Protein AF-A0AAV3RCX7-F1 (afdb_monomer)

Foldseek 3Di:
DWDKDFAWDPDPPTRPDGLAMDTHDAFDDWDWDADDPRFKIKIWTWHDDPPPPDDPDIDIWIWIATRNRPDIDTDDPPPPD

Mean predicted aligned error: 7.43 Å

Sequence (81 aa):
MPASVQIFASGKDLQSQPIARRSFFRCSIVQMSWNNGSTELLIVVQADVDKTNQSYYGESKLNYLTRDGSHDGLVPLHWFN

pLDDT: mean 82.86, std 15.4, range [38.97, 97.0]

Nearest PDB structures (foldseek):
  6zu9-assembly1_p  TM=7.511E-01  e=2.783E-01  Saccharomyces cerevisiae S288C
  6fyx-assembly1_p  TM=7.203E-01  e=3.101E-01  Saccharomyces cerevisiae S288C
  5ta7-assembly2_B  TM=6.165E-01  e=7.595E+00  Bacteroides uniformis

Radius of gyration: 14.8 Å; Cα contacts (8 Å, |Δi|>4): 147; chains: 1; bounding box: 32×20×47 Å

Organism: Lithospermum erythrorhizon (NCBI:txid34254)

Secondary structure (DSSP, 8-state):
--EEEEE---STT-TTS-SEEEEESS-SEEEEEEPTTSSEEEEEEEEPPPTT---SS-EEEEEEEETTSS-EEEE-TT---

Structure (mmCIF, N/CA/C/O backbone):
data_AF-A0AAV3RCX7-F1
#
_entry.id   AF-A0AAV3RCX7-F1
#
loop_
_atom_site.group_PDB
_atom_site.id
_atom_site.type_symbol
_atom_site.label_atom_id
_atom_site.label_alt_id
_atom_site.label_comp_id
_atom_site.label_asym_id
_atom_site.label_entity_id
_atom_site.label_seq_id
_atom_site.pdbx_PDB_ins_code
_atom_site.Cartn_x
_atom_site.Cartn_y
_atom_site.Cartn_z
_atom_site.occupancy
_atom_site.B_iso_or_equiv
_atom_site.auth_seq_id
_atom_site.auth_comp_id
_atom_site.auth_asym_id
_atom_site.auth_atom_id
_atom_site.pdbx_PDB_model_num
ATOM 1 N N . MET A 1 1 ? 16.350 4.956 -1.826 1.00 58.12 1 MET A N 1
ATOM 2 C CA . MET A 1 1 ? 15.391 4.626 -0.747 1.00 58.12 1 MET A CA 1
ATOM 3 C C . MET A 1 1 ? 14.082 4.214 -1.414 1.00 58.1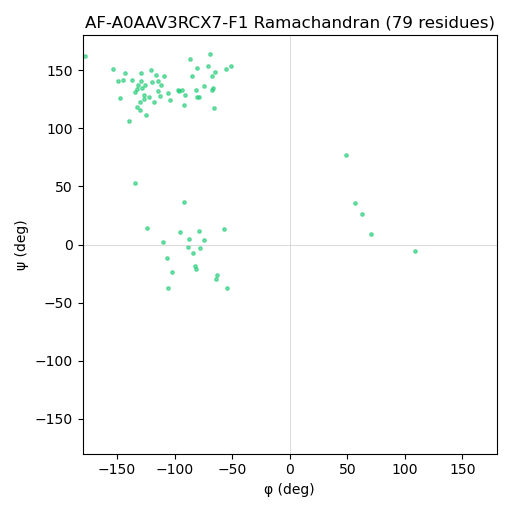2 1 MET A C 1
ATOM 5 O O . MET A 1 1 ? 13.713 4.912 -2.352 1.00 58.12 1 MET A O 1
ATOM 9 N N . PRO A 1 2 ? 13.443 3.082 -1.061 1.00 81.31 2 PRO A N 1
ATOM 10 C CA . PRO A 1 2 ? 12.137 2.732 -1.624 1.00 81.31 2 PRO A CA 1
ATOM 11 C C . PRO A 1 2 ? 11.088 3.754 -1.177 1.00 81.31 2 PRO A C 1
ATOM 13 O O . PRO A 1 2 ? 11.196 4.304 -0.079 1.00 81.31 2 PRO A O 1
ATOM 16 N N . ALA A 1 3 ? 10.084 4.006 -2.011 1.00 88.00 3 ALA A N 1
ATOM 17 C CA . ALA A 1 3 ? 8.942 4.805 -1.588 1.00 88.00 3 ALA A CA 1
ATOM 18 C C . ALA A 1 3 ? 8.102 4.004 -0.588 1.00 88.00 3 ALA A C 1
ATOM 20 O O . ALA A 1 3 ? 8.095 2.771 -0.618 1.00 88.00 3 ALA A O 1
ATOM 21 N N . SER A 1 4 ? 7.373 4.682 0.294 1.00 92.81 4 SER A N 1
ATOM 22 C CA . SER A 1 4 ? 6.433 4.008 1.185 1.00 92.81 4 SER A CA 1
ATOM 23 C C . SER A 1 4 ? 5.196 4.840 1.454 1.00 92.81 4 SER A C 1
ATOM 25 O O . SER A 1 4 ? 5.294 6.044 1.670 1.00 92.81 4 SER A O 1
ATOM 27 N N . VAL A 1 5 ? 4.056 4.159 1.512 1.00 94.62 5 VAL A N 1
ATOM 28 C CA . VAL A 1 5 ? 2.808 4.679 2.069 1.00 94.62 5 VAL A CA 1
ATOM 29 C C . VAL A 1 5 ? 2.711 4.204 3.513 1.00 94.62 5 VAL A C 1
ATOM 31 O O . VAL A 1 5 ? 2.954 3.031 3.808 1.00 94.62 5 VAL A O 1
ATOM 34 N N . GLN A 1 6 ? 2.393 5.125 4.415 1.00 94.81 6 GLN A N 1
ATOM 35 C CA . GLN A 1 6 ? 2.272 4.882 5.848 1.00 94.81 6 GLN A CA 1
ATOM 36 C C . GLN A 1 6 ? 0.965 5.486 6.349 1.00 94.81 6 GLN A C 1
ATOM 38 O O . GLN A 1 6 ? 0.614 6.604 5.977 1.00 94.81 6 GLN A O 1
ATOM 43 N N . ILE A 1 7 ? 0.263 4.746 7.199 1.00 93.69 7 ILE A N 1
ATOM 44 C CA . ILE A 1 7 ? -0.962 5.196 7.855 1.00 93.69 7 ILE A CA 1
ATOM 45 C C . ILE A 1 7 ? -0.615 5.485 9.311 1.00 93.69 7 ILE A C 1
ATOM 47 O O . ILE A 1 7 ? -0.006 4.652 9.978 1.00 93.69 7 ILE A O 1
ATOM 51 N N . PHE A 1 8 ? -1.012 6.653 9.806 1.00 91.81 8 PHE A N 1
ATOM 52 C CA . PHE A 1 8 ? -0.841 7.061 11.200 1.00 91.81 8 PHE A CA 1
ATOM 53 C C . PHE A 1 8 ? -2.211 7.253 11.850 1.00 91.81 8 PHE A C 1
ATOM 55 O O . PHE A 1 8 ? -3.171 7.670 11.200 1.00 91.81 8 PHE A O 1
ATOM 62 N N . ALA A 1 9 ? -2.321 6.943 13.141 1.00 87.88 9 ALA A N 1
ATOM 63 C CA . ALA A 1 9 ? -3.549 7.188 13.886 1.00 87.88 9 ALA A CA 1
ATOM 64 C C . ALA A 1 9 ? -3.710 8.689 14.186 1.00 87.88 9 ALA A C 1
ATOM 66 O O . ALA A 1 9 ? -2.777 9.337 14.645 1.00 87.88 9 ALA A O 1
ATOM 67 N N . SER A 1 10 ? -4.920 9.230 14.015 1.00 80.50 10 SER A N 1
ATOM 68 C CA . SER A 1 10 ? -5.217 10.654 14.269 1.00 80.50 10 SER A CA 1
ATOM 69 C C . SER A 1 10 ? -5.400 11.016 15.762 1.00 80.50 10 SER A C 1
ATOM 71 O O . SER A 1 10 ? -5.874 12.106 16.078 1.00 80.50 10 SER A O 1
ATOM 73 N N . GLY A 1 11 ? -5.061 10.121 16.697 1.00 78.31 11 GLY A N 1
ATOM 74 C CA . GLY A 1 11 ? -5.176 10.354 18.146 1.00 78.31 11 GLY A CA 1
ATOM 75 C C . GLY A 1 11 ? -3.940 11.039 18.738 1.00 78.31 11 GLY A C 1
ATOM 76 O O . GLY A 1 11 ? -2.867 10.978 18.145 1.00 78.31 11 GLY A O 1
ATOM 77 N N . LYS A 1 12 ? -4.069 11.679 19.909 1.00 65.88 12 LYS A N 1
ATOM 78 C CA . LYS A 1 12 ? -2.971 12.428 20.558 1.00 65.88 12 LYS A CA 1
ATOM 79 C C . LYS A 1 12 ? -1.765 11.564 20.965 1.00 65.88 12 LYS A C 1
ATOM 81 O O . LYS A 1 12 ? -0.655 12.080 20.960 1.00 65.88 12 LYS A O 1
ATOM 86 N N . ASP A 1 13 ? -1.959 10.269 21.219 1.00 62.12 13 ASP A N 1
ATOM 87 C CA . ASP A 1 13 ? -0.932 9.419 21.848 1.00 62.12 13 ASP A CA 1
ATOM 88 C C . ASP A 1 13 ? -0.306 8.358 20.918 1.00 62.12 13 ASP A C 1
ATOM 90 O O . ASP A 1 13 ? 0.532 7.572 21.349 1.00 62.12 13 ASP A O 1
ATOM 94 N N . LEU A 1 14 ? -0.686 8.318 19.633 1.00 62.34 14 LEU A N 1
ATOM 95 C CA . LEU A 1 14 ? -0.314 7.233 18.703 1.00 62.34 14 LEU A CA 1
ATOM 96 C C . LEU A 1 14 ? 0.401 7.709 17.423 1.00 62.34 14 LEU A C 1
ATOM 98 O O . LEU A 1 14 ? 0.528 6.948 16.468 1.00 62.34 14 LEU A O 1
ATOM 102 N N . GLN A 1 15 ? 0.875 8.959 17.371 1.00 66.69 15 GLN A N 1
ATOM 103 C CA . GLN A 1 15 ? 1.414 9.544 16.129 1.00 66.69 15 GLN A CA 1
ATOM 104 C C . GLN A 1 15 ? 2.884 9.206 15.842 1.00 66.69 15 GLN A C 1
ATOM 106 O O . GLN A 1 15 ? 3.378 9.550 14.772 1.00 66.69 15 GLN A O 1
ATOM 111 N N . SER A 1 16 ? 3.606 8.553 16.760 1.00 79.00 16 SER A N 1
ATOM 112 C CA . SER A 1 16 ? 5.048 8.320 16.572 1.00 79.00 16 SER A CA 1
ATOM 113 C C . SER A 1 16 ? 5.373 7.119 15.683 1.00 79.00 16 SER A C 1
ATOM 115 O O . SER A 1 16 ? 6.472 7.059 15.134 1.00 79.00 16 SER A O 1
ATOM 117 N N . GLN A 1 17 ? 4.440 6.174 15.523 1.00 88.44 17 GLN A N 1
ATOM 118 C CA . GLN A 1 17 ? 4.642 4.963 14.730 1.00 88.44 17 GLN A CA 1
ATOM 119 C C . GLN A 1 17 ? 3.495 4.757 13.736 1.00 88.44 17 GLN A C 1
ATOM 121 O O . GLN A 1 17 ? 2.333 4.993 14.077 1.00 88.44 17 GLN A O 1
ATOM 126 N N . PRO A 1 18 ? 3.795 4.310 12.505 1.00 91.94 18 PRO A N 1
ATOM 127 C CA . PRO A 1 18 ? 2.759 3.967 11.547 1.00 91.94 18 PRO A CA 1
ATOM 128 C C . PRO A 1 18 ? 1.983 2.739 12.036 1.00 91.94 18 PRO A C 1
ATOM 130 O O . PRO A 1 18 ? 2.578 1.746 12.450 1.00 91.94 18 PRO A O 1
ATOM 133 N N . ILE A 1 19 ? 0.657 2.794 11.942 1.00 92.38 19 ILE A N 1
ATOM 134 C CA . ILE A 1 19 ? -0.240 1.671 12.254 1.00 92.38 19 ILE A CA 1
ATOM 135 C C . ILE A 1 19 ? -0.370 0.688 11.084 1.00 92.38 19 ILE A C 1
ATOM 137 O O . ILE A 1 19 ? -0.744 -0.459 11.285 1.00 92.38 19 ILE A O 1
ATOM 141 N N . ALA A 1 20 ? -0.007 1.119 9.873 1.00 94.31 20 ALA A N 1
ATOM 142 C CA . ALA A 1 20 ? 0.130 0.265 8.701 1.00 94.31 20 ALA A CA 1
ATOM 143 C C . ALA A 1 20 ? 1.141 0.873 7.720 1.00 94.31 20 ALA A C 1
ATOM 145 O O . ALA A 1 20 ? 1.322 2.096 7.666 1.00 94.31 20 ALA A O 1
ATOM 146 N N . ARG A 1 21 ? 1.819 0.031 6.933 1.00 94.31 21 ARG A N 1
ATOM 147 C CA . ARG A 1 21 ? 2.838 0.470 5.972 1.00 94.31 21 ARG A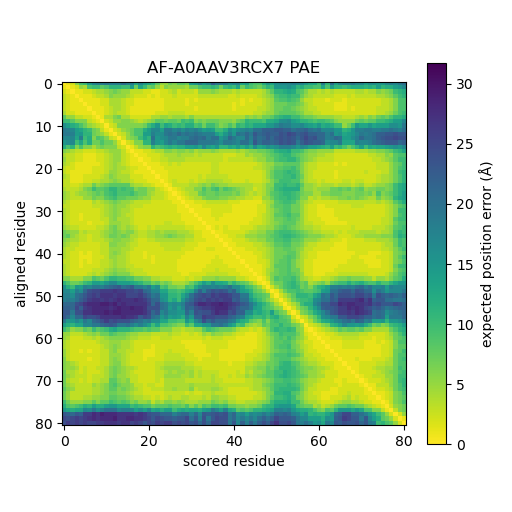 CA 1
ATOM 148 C C . ARG A 1 21 ? 2.899 -0.452 4.762 1.00 94.31 21 ARG A C 1
ATOM 150 O O . ARG A 1 21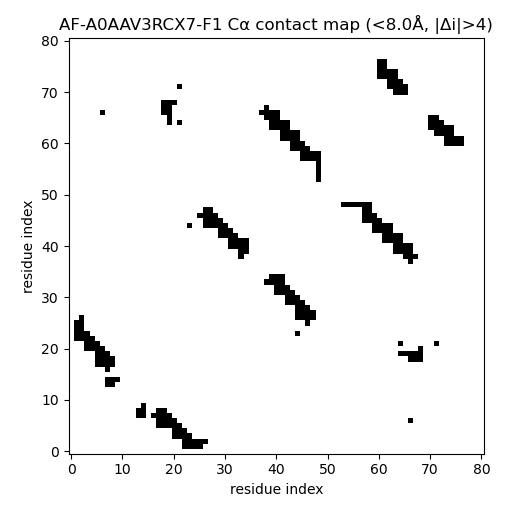 ? 2.909 -1.666 4.910 1.00 94.31 21 ARG A O 1
ATOM 157 N N . ARG A 1 22 ? 3.091 0.138 3.582 1.00 94.06 22 ARG A N 1
ATOM 158 C CA . ARG A 1 22 ? 3.424 -0.571 2.341 1.00 94.06 22 ARG A CA 1
ATOM 159 C C . ARG A 1 22 ? 4.594 0.125 1.646 1.00 94.06 22 ARG A C 1
ATOM 161 O O . ARG A 1 22 ? 4.612 1.351 1.547 1.00 94.06 22 ARG A O 1
ATOM 168 N N . SER A 1 23 ? 5.578 -0.648 1.190 1.00 93.19 23 SER A N 1
ATOM 169 C CA . SER A 1 23 ? 6.769 -0.133 0.498 1.00 93.19 23 SER A CA 1
ATOM 170 C C . SER A 1 23 ? 6.737 -0.497 -0.984 1.00 93.19 23 SER A C 1
ATOM 172 O O . SER A 1 23 ? 6.300 -1.587 -1.346 1.00 93.19 23 SER A O 1
ATOM 174 N N . PHE A 1 24 ? 7.240 0.400 -1.829 1.00 89.19 24 PHE A N 1
ATOM 175 C CA . PHE A 1 24 ? 7.243 0.266 -3.281 1.00 89.19 24 PHE A CA 1
ATOM 176 C C . PHE A 1 24 ? 8.646 0.487 -3.839 1.00 89.19 24 PHE A C 1
ATOM 178 O O . PHE A 1 24 ? 9.363 1.419 -3.458 1.00 89.19 24 PHE A O 1
ATOM 185 N N . PHE A 1 25 ? 9.040 -0.391 -4.755 1.00 83.88 25 PHE A N 1
ATOM 186 C CA . PHE A 1 25 ? 10.292 -0.275 -5.485 1.00 83.88 25 PHE A CA 1
ATOM 187 C C . PHE A 1 25 ? 10.019 0.378 -6.837 1.00 83.88 25 PHE A C 1
ATOM 189 O O . PHE A 1 25 ? 9.088 -0.041 -7.516 1.00 83.88 25 PHE A O 1
ATOM 196 N N . ARG A 1 26 ? 10.835 1.376 -7.209 1.00 77.81 26 ARG A N 1
ATOM 197 C CA . ARG A 1 26 ? 10.744 2.116 -8.483 1.00 77.81 26 ARG A CA 1
ATOM 198 C C . ARG A 1 26 ? 9.323 2.605 -8.785 1.00 77.81 26 ARG A C 1
ATOM 200 O O . ARG A 1 26 ? 8.635 2.031 -9.612 1.00 77.81 26 ARG A O 1
ATOM 207 N N . CYS A 1 27 ? 8.890 3.674 -8.127 1.00 83.31 27 CYS A N 1
ATOM 208 C CA . CYS A 1 27 ? 7.643 4.353 -8.473 1.00 83.31 27 CYS A CA 1
ATOM 209 C C . CYS A 1 27 ? 7.873 5.854 -8.634 1.00 83.31 27 CYS A C 1
ATOM 211 O O . CYS A 1 27 ? 8.696 6.431 -7.919 1.00 83.31 27 CYS A O 1
ATOM 213 N N . SER A 1 28 ? 7.119 6.474 -9.537 1.00 86.06 28 SER A N 1
ATOM 214 C CA . SER A 1 28 ? 7.101 7.922 -9.749 1.00 86.06 28 SER A CA 1
ATOM 215 C C . SER A 1 28 ? 5.826 8.556 -9.197 1.00 86.06 28 SER A C 1
ATOM 217 O O . SER A 1 28 ? 5.889 9.628 -8.600 1.00 86.06 28 SER A O 1
ATOM 219 N N . ILE A 1 29 ? 4.683 7.875 -9.331 1.00 88.81 29 ILE A N 1
ATOM 220 C CA . ILE A 1 29 ? 3.371 8.395 -8.936 1.00 88.81 29 ILE A CA 1
ATOM 221 C C . ILE A 1 29 ? 2.687 7.417 -7.981 1.00 88.81 29 ILE A C 1
ATOM 223 O O . ILE A 1 29 ? 2.700 6.201 -8.182 1.00 88.81 29 ILE A O 1
ATOM 227 N N . VAL A 1 30 ? 2.070 7.971 -6.936 1.00 92.75 30 VAL A N 1
ATOM 228 C CA . VAL A 1 30 ? 1.224 7.242 -5.989 1.00 92.75 30 VAL A CA 1
ATOM 229 C C . VAL A 1 30 ? -0.090 7.997 -5.832 1.00 92.75 30 VAL A C 1
ATOM 231 O O . VAL A 1 30 ? -0.093 9.164 -5.445 1.00 92.75 30 VAL A O 1
ATOM 234 N N . GLN A 1 31 ? -1.207 7.327 -6.105 1.00 94.44 31 GLN A N 1
ATOM 235 C CA . GLN A 1 31 ? -2.551 7.835 -5.841 1.00 94.44 31 GLN A CA 1
ATOM 236 C C . GLN A 1 31 ? -3.191 7.012 -4.727 1.00 94.44 31 GLN A C 1
ATOM 238 O O . GLN A 1 31 ? -3.072 5.788 -4.696 1.00 94.44 31 GLN A O 1
ATOM 243 N N . MET A 1 32 ? -3.862 7.697 -3.807 1.00 96.06 32 MET A N 1
ATOM 244 C CA . MET A 1 32 ? -4.442 7.117 -2.599 1.00 96.06 32 MET A CA 1
ATOM 245 C C . MET A 1 32 ? -5.942 7.402 -2.569 1.00 96.06 32 MET A C 1
ATOM 247 O O . MET A 1 32 ? -6.350 8.556 -2.690 1.00 96.06 32 MET A O 1
ATOM 251 N N . SER A 1 33 ? -6.752 6.360 -2.397 1.00 96.69 33 SER A N 1
ATOM 252 C CA . SER A 1 33 ? -8.209 6.458 -2.305 1.00 96.69 33 SER A CA 1
ATOM 253 C C . SER A 1 33 ? -8.706 5.690 -1.086 1.00 96.69 33 SER A C 1
ATOM 255 O O . SER A 1 33 ? -8.543 4.475 -0.994 1.00 96.69 33 SER A O 1
ATOM 257 N N . TRP A 1 34 ? -9.280 6.417 -0.133 1.00 96.00 34 TRP A N 1
ATOM 258 C CA . TRP A 1 34 ? -9.879 5.838 1.064 1.00 96.00 34 TRP A CA 1
ATOM 259 C C . TRP A 1 34 ? -11.316 5.410 0.799 1.00 96.00 34 TRP A C 1
ATOM 261 O O . TRP A 1 34 ? -12.053 6.090 0.082 1.00 96.00 34 TRP A O 1
ATOM 271 N N . ASN A 1 35 ? -11.730 4.319 1.436 1.00 95.19 35 ASN A N 1
ATOM 272 C CA . ASN A 1 35 ? -13.136 3.959 1.494 1.00 95.19 35 ASN A CA 1
ATOM 273 C C . ASN A 1 35 ? -13.937 4.937 2.377 1.00 95.19 35 ASN A C 1
ATOM 275 O O . ASN A 1 35 ? -13.395 5.691 3.195 1.00 95.19 35 ASN A O 1
ATOM 279 N N . ASN A 1 36 ? -15.263 4.895 2.237 1.00 92.69 36 ASN A N 1
ATOM 280 C CA . ASN A 1 36 ? -16.150 5.609 3.147 1.00 92.69 36 ASN A CA 1
ATOM 281 C C . ASN A 1 36 ? -16.039 4.987 4.551 1.00 92.69 36 ASN A C 1
ATOM 283 O O . ASN A 1 36 ? -16.348 3.812 4.728 1.00 92.69 36 ASN A O 1
ATOM 287 N N . GLY A 1 37 ? -15.589 5.766 5.537 1.00 93.38 37 GLY A N 1
ATOM 288 C CA . GLY A 1 37 ? -15.310 5.288 6.898 1.00 93.38 37 GLY A CA 1
ATOM 289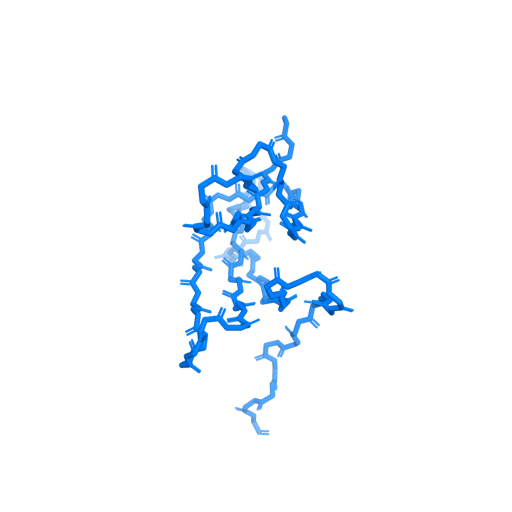 C C . GLY A 1 37 ? -13.823 5.214 7.262 1.00 93.38 37 GLY A C 1
ATOM 290 O O . GLY A 1 37 ? -13.506 4.988 8.430 1.00 93.38 37 GLY A O 1
ATOM 291 N N . SER A 1 38 ? -12.913 5.466 6.312 1.00 92.75 38 SER A N 1
ATOM 292 C CA . SER A 1 38 ? -11.463 5.562 6.553 1.00 92.75 38 SER A CA 1
ATOM 293 C C . SER A 1 38 ? -10.860 4.309 7.203 1.00 92.75 38 SER A C 1
ATOM 295 O O . SER A 1 38 ? -9.971 4.399 8.055 1.00 92.75 38 SER A O 1
ATOM 297 N N . THR A 1 39 ? -11.364 3.131 6.838 1.00 94.50 39 THR A N 1
ATOM 298 C CA . THR A 1 39 ? -10.875 1.835 7.330 1.00 94.50 39 THR A CA 1
ATOM 299 C C . THR A 1 39 ? -9.987 1.125 6.316 1.00 94.50 39 THR A C 1
ATOM 301 O O . THR A 1 39 ? -9.149 0.317 6.710 1.00 94.50 39 THR A O 1
ATOM 304 N N . GLU A 1 40 ? -10.123 1.443 5.031 1.00 95.81 40 GLU A N 1
ATOM 305 C CA . GLU A 1 40 ? -9.466 0.742 3.930 1.00 95.81 40 GLU A CA 1
ATOM 306 C C . GLU A 1 40 ? -8.911 1.745 2.915 1.00 95.81 40 GLU A C 1
ATOM 308 O O . GLU A 1 40 ? -9.538 2.765 2.619 1.00 95.81 40 GLU A O 1
ATOM 313 N N . LEU A 1 41 ? -7.732 1.443 2.375 1.00 96.75 41 LEU A N 1
ATOM 314 C CA . LEU A 1 41 ? -7.000 2.287 1.443 1.00 96.75 41 LEU A CA 1
ATOM 315 C C . LEU A 1 41 ? -6.653 1.501 0.175 1.00 96.75 41 LEU A C 1
ATOM 317 O O . LEU A 1 41 ? -5.974 0.473 0.221 1.00 96.75 41 LEU A O 1
ATOM 321 N N . LEU A 1 42 ? -7.060 2.040 -0.970 1.00 96.75 42 LEU A N 1
ATOM 322 C CA . LEU A 1 42 ? -6.560 1.644 -2.280 1.00 96.75 42 LEU A CA 1
ATOM 323 C C . LEU A 1 42 ? -5.397 2.549 -2.688 1.00 96.75 42 LEU A C 1
ATOM 325 O O . LEU A 1 42 ? -5.468 3.775 -2.581 1.00 96.75 42 LEU A O 1
ATOM 329 N N . ILE A 1 43 ? -4.321 1.930 -3.168 1.00 95.94 43 ILE A N 1
ATOM 330 C CA . ILE A 1 43 ? -3.081 2.596 -3.562 1.00 95.94 43 ILE A CA 1
ATOM 331 C C . ILE A 1 43 ? -2.765 2.213 -5.006 1.00 95.94 43 ILE A C 1
ATOM 333 O O . ILE A 1 43 ? -2.398 1.070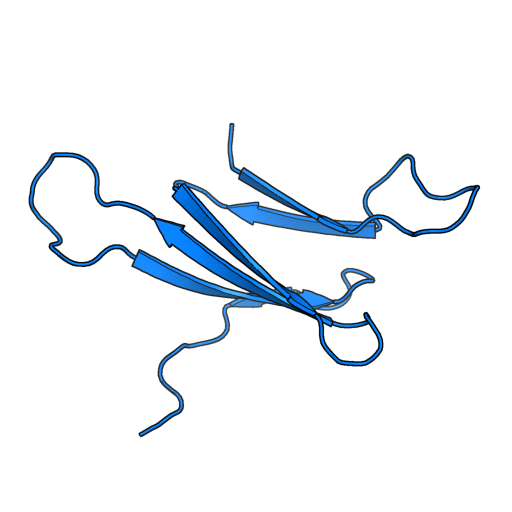 -5.283 1.00 95.94 43 ILE A O 1
ATOM 337 N N . VAL A 1 44 ? -2.869 3.171 -5.924 1.00 94.00 44 VAL A N 1
ATOM 338 C CA . VAL A 1 44 ? -2.384 3.008 -7.299 1.00 94.00 44 VAL A CA 1
ATOM 339 C C . VAL A 1 44 ? -0.953 3.510 -7.351 1.00 94.00 44 VAL A C 1
ATOM 341 O O . VAL A 1 44 ? -0.685 4.673 -7.057 1.00 94.00 44 VAL A O 1
ATOM 344 N N . VAL A 1 45 ? -0.033 2.626 -7.713 1.00 92.25 45 VAL A N 1
ATOM 345 C CA . VAL A 1 45 ? 1.387 2.942 -7.865 1.00 92.25 45 VAL A CA 1
ATOM 346 C C . VAL A 1 45 ? 1.752 2.836 -9.327 1.00 92.25 45 VAL A C 1
ATOM 348 O O . VAL A 1 45 ? 1.481 1.809 -9.948 1.00 92.25 45 VAL A O 1
ATOM 351 N N . GLN A 1 46 ? 2.375 3.883 -9.854 1.00 89.56 46 GLN A N 1
ATOM 352 C CA . GLN A 1 46 ? 2.835 3.931 -11.232 1.00 89.56 46 GLN A CA 1
ATOM 353 C C . GLN A 1 46 ? 4.348 4.118 -11.265 1.00 89.56 46 GLN A C 1
ATOM 355 O O . GLN A 1 46 ? 4.922 4.865 -10.464 1.00 89.56 46 GLN A O 1
ATOM 360 N N . ALA A 1 47 ? 4.987 3.408 -12.183 1.00 86.00 47 ALA A N 1
ATOM 361 C CA . ALA A 1 47 ? 6.408 3.497 -12.446 1.00 86.00 47 ALA A CA 1
ATOM 362 C C . ALA A 1 47 ? 6.622 3.970 -13.881 1.00 86.00 47 ALA A C 1
ATOM 364 O O . ALA A 1 47 ? 6.162 3.321 -14.826 1.00 86.00 47 ALA A O 1
ATOM 365 N N . ASP A 1 48 ? 7.340 5.081 -14.036 1.00 73.06 48 ASP A N 1
ATOM 366 C CA . ASP A 1 48 ? 7.853 5.478 -15.341 1.00 73.06 48 ASP A CA 1
ATOM 367 C C . ASP A 1 48 ? 8.915 4.483 -15.801 1.00 73.06 48 ASP A C 1
ATOM 369 O O . ASP A 1 48 ? 9.681 3.932 -15.005 1.00 73.06 48 ASP A O 1
ATOM 373 N N . VAL A 1 49 ? 8.948 4.242 -17.105 1.00 63.97 49 VAL A N 1
ATOM 374 C CA . VAL A 1 49 ? 9.910 3.324 -17.704 1.00 63.97 49 VAL A CA 1
ATOM 375 C C . VAL A 1 49 ? 11.231 4.066 -17.861 1.00 63.97 49 VAL A C 1
ATOM 377 O O . VAL A 1 49 ? 11.281 5.158 -18.430 1.00 63.97 49 VAL A O 1
ATOM 380 N N . ASP A 1 50 ? 12.304 3.476 -17.336 1.00 61.69 50 ASP A N 1
ATOM 381 C CA . ASP A 1 50 ? 13.665 3.988 -17.485 1.00 61.69 50 ASP A CA 1
ATOM 382 C C . ASP A 1 50 ? 13.972 4.276 -18.976 1.00 61.69 50 ASP A C 1
ATOM 384 O O . ASP A 1 50 ? 13.405 3.654 -19.876 1.00 61.69 50 ASP A O 1
ATOM 388 N N . LYS A 1 51 ? 14.895 5.214 -19.247 1.00 53.03 51 LYS A N 1
ATOM 389 C CA . LYS A 1 51 ? 15.247 5.779 -20.578 1.00 53.03 51 LYS A CA 1
ATOM 390 C C . LYS A 1 51 ? 15.707 4.773 -21.665 1.00 53.03 51 LYS A C 1
ATOM 392 O O . LYS A 1 51 ? 16.250 5.185 -22.685 1.00 53.03 51 LYS A O 1
ATOM 397 N N . THR A 1 52 ? 15.524 3.470 -21.480 1.00 57.00 52 THR A N 1
ATOM 398 C CA . THR A 1 52 ? 15.908 2.388 -22.399 1.00 57.00 52 THR A CA 1
ATOM 399 C C . THR A 1 52 ? 14.860 2.052 -23.463 1.00 57.00 52 THR A C 1
ATOM 401 O O . THR A 1 52 ? 15.095 1.155 -24.267 1.00 57.00 52 THR A O 1
ATOM 404 N N . ASN A 1 53 ? 13.757 2.804 -23.547 1.00 50.56 53 ASN A N 1
ATOM 405 C CA . ASN A 1 53 ? 12.879 2.822 -24.726 1.00 50.56 53 ASN A CA 1
ATOM 406 C C . ASN A 1 53 ? 12.197 1.469 -25.058 1.00 50.56 53 ASN A C 1
ATOM 408 O O . ASN A 1 53 ? 11.879 1.218 -26.217 1.00 50.56 53 ASN A O 1
ATOM 412 N N . GLN A 1 54 ? 11.983 0.586 -24.069 1.00 54.50 54 GLN A N 1
ATOM 413 C CA . GLN A 1 54 ? 11.422 -0.762 -24.301 1.00 54.50 54 GLN A CA 1
ATOM 414 C C . GLN A 1 54 ? 9.967 -0.970 -23.865 1.00 54.50 54 GLN A C 1
ATOM 416 O O . GLN A 1 54 ? 9.360 -1.949 -24.289 1.00 54.50 54 GLN A O 1
ATOM 421 N N . SER A 1 55 ? 9.360 -0.049 -23.115 1.00 49.16 55 SER A N 1
ATOM 422 C CA . SER A 1 55 ? 7.948 -0.175 -22.735 1.00 49.16 55 SER A CA 1
ATOM 423 C C . SER A 1 55 ? 7.277 1.190 -22.814 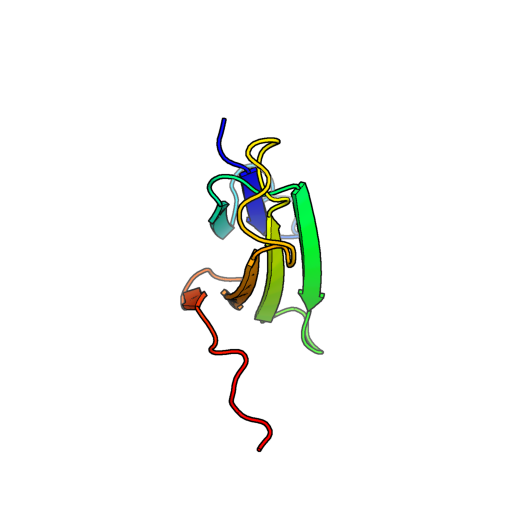1.00 49.16 55 SER A C 1
ATOM 425 O O . SER A 1 55 ? 7.513 2.061 -21.988 1.00 49.16 55 SER A O 1
ATOM 427 N N . TYR A 1 56 ? 6.455 1.396 -23.841 1.00 51.81 56 TYR A N 1
ATOM 428 C CA . TYR A 1 56 ? 5.761 2.663 -24.116 1.00 51.81 56 TYR A CA 1
ATOM 429 C C . TYR A 1 56 ? 4.579 2.945 -23.164 1.00 51.81 56 TYR A C 1
ATOM 431 O O . TYR A 1 56 ? 3.873 3.937 -23.316 1.00 51.81 56 TYR A O 1
ATOM 439 N N . TYR A 1 57 ? 4.368 2.079 -22.172 1.00 56.38 57 TYR A N 1
ATOM 440 C CA . TYR A 1 57 ? 3.320 2.187 -21.167 1.00 56.38 57 TYR A CA 1
ATOM 441 C C . TYR A 1 57 ? 3.960 1.943 -19.799 1.00 56.38 57 TYR A C 1
ATOM 443 O O . TYR A 1 57 ? 4.542 0.881 -19.573 1.00 56.38 57 TYR A O 1
ATOM 451 N N . GLY A 1 58 ? 3.901 2.936 -18.911 1.00 68.75 58 GLY A N 1
ATOM 452 C CA . GLY A 1 58 ? 4.340 2.782 -17.523 1.00 68.75 58 GLY A CA 1
ATOM 453 C C . GLY A 1 58 ? 3.625 1.619 -16.832 1.00 68.75 58 GLY A C 1
ATOM 454 O O . GLY A 1 58 ? 2.488 1.279 -17.165 1.00 68.75 58 GLY A O 1
ATOM 455 N N . GLU A 1 59 ? 4.286 0.990 -15.863 1.00 82.12 59 GLU A N 1
ATOM 456 C CA . GLU A 1 59 ? 3.675 -0.090 -15.085 1.00 82.12 59 GLU A CA 1
ATOM 457 C C . GLU A 1 59 ? 2.755 0.521 -14.020 1.00 82.12 59 GLU A C 1
ATOM 459 O O . GLU A 1 59 ? 3.197 1.366 -13.244 1.00 82.12 59 GLU A O 1
ATOM 464 N N . SER A 1 60 ? 1.487 0.097 -13.963 1.00 88.75 60 SER A N 1
ATOM 465 C CA . SER A 1 60 ? 0.543 0.481 -12.902 1.00 88.75 60 SER A CA 1
ATOM 466 C C . SER A 1 60 ? 0.145 -0.734 -12.064 1.00 88.75 60 SER A C 1
ATOM 468 O O . SER A 1 60 ? -0.227 -1.775 -12.604 1.00 88.75 60 SER A O 1
ATOM 470 N N . LYS A 1 61 ? 0.192 -0.599 -10.736 1.00 89.94 61 LYS A N 1
ATOM 471 C CA . LYS A 1 61 ? -0.198 -1.634 -9.767 1.00 89.94 61 LYS A CA 1
ATOM 472 C C . LYS A 1 61 ? -1.213 -1.076 -8.781 1.00 89.94 61 LYS A C 1
ATOM 474 O O . LYS A 1 61 ? -0.948 -0.062 -8.139 1.00 89.94 61 LYS A O 1
ATOM 479 N N . LEU A 1 62 ? -2.335 -1.771 -8.612 1.00 93.88 62 LEU A N 1
ATOM 480 C CA . LEU A 1 62 ? -3.291 -1.489 -7.547 1.00 93.88 62 LEU A CA 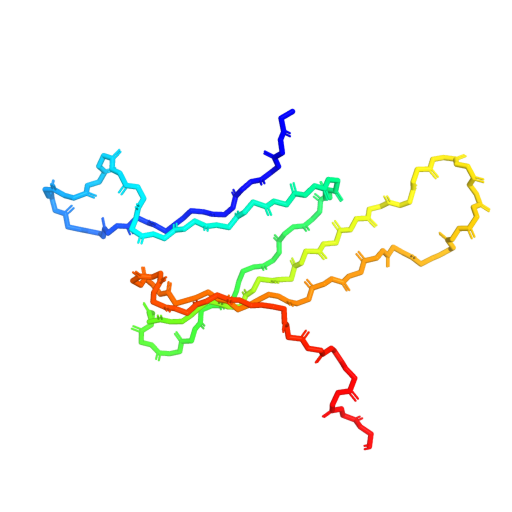1
ATOM 481 C C . LEU A 1 62 ? -2.938 -2.329 -6.320 1.00 93.88 62 LEU A C 1
ATOM 483 O O . LEU A 1 62 ? -2.750 -3.541 -6.408 1.00 93.88 62 LEU A O 1
ATOM 487 N N . ASN A 1 63 ? -2.825 -1.674 -5.175 1.00 94.69 63 ASN A N 1
ATOM 488 C CA . ASN A 1 63 ? 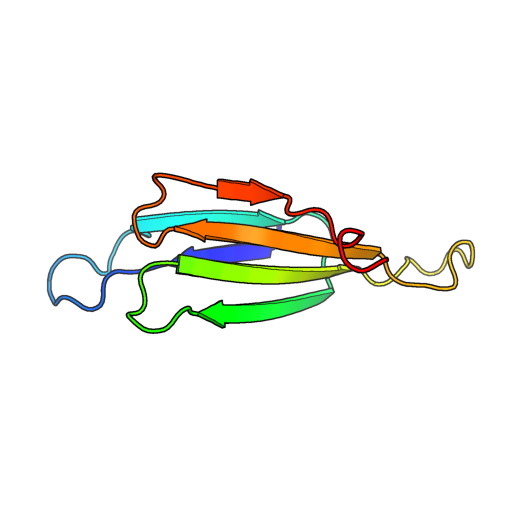-2.610 -2.311 -3.887 1.00 94.69 63 ASN A CA 1
ATOM 489 C C . ASN A 1 63 ? -3.765 -1.958 -2.958 1.00 94.69 63 ASN A C 1
ATOM 491 O O . ASN A 1 63 ? -4.338 -0.874 -3.041 1.00 94.69 63 ASN A O 1
ATOM 495 N N . TYR A 1 64 ? -4.055 -2.874 -2.052 1.00 96.19 64 TYR A N 1
ATOM 496 C CA . TYR A 1 64 ? -5.007 -2.717 -0.972 1.00 96.19 64 TYR A CA 1
ATOM 497 C C . TYR A 1 64 ? -4.257 -2.745 0.359 1.00 96.19 64 TYR A C 1
ATOM 499 O O . TYR A 1 64 ? -3.302 -3.512 0.508 1.00 96.19 64 TYR A O 1
ATOM 507 N N . LEU A 1 65 ? -4.666 -1.894 1.296 1.00 97.00 65 LEU A N 1
ATOM 508 C CA . LEU A 1 65 ? -4.119 -1.821 2.645 1.00 97.00 65 LEU A CA 1
ATOM 509 C C . LEU A 1 65 ? -5.226 -1.420 3.623 1.00 97.00 65 LEU A C 1
ATOM 511 O O . LEU A 1 65 ? -5.863 -0.382 3.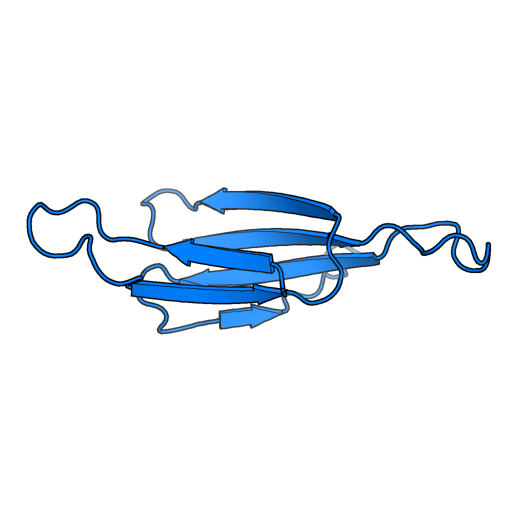444 1.00 97.00 65 LEU A O 1
ATOM 515 N N . THR A 1 66 ? -5.440 -2.193 4.682 1.00 96.25 66 THR A N 1
ATOM 516 C CA . THR A 1 66 ? -6.339 -1.783 5.767 1.00 96.25 66 THR A CA 1
ATOM 517 C C . THR A 1 66 ? -5.640 -0.822 6.721 1.00 96.25 66 THR A C 1
ATOM 519 O O . THR A 1 66 ? -4.423 -0.861 6.913 1.00 96.25 66 THR A O 1
ATOM 522 N N . ARG A 1 67 ? -6.421 0.054 7.359 1.00 93.56 67 ARG A N 1
ATOM 523 C CA . ARG A 1 67 ? -5.934 1.052 8.320 1.00 93.56 67 ARG A CA 1
ATOM 524 C C . ARG A 1 67 ? -5.118 0.440 9.458 1.00 93.56 67 ARG A C 1
ATOM 526 O O . ARG A 1 67 ? -4.168 1.064 9.916 1.00 93.56 67 ARG A O 1
ATOM 533 N N . ASP A 1 68 ? -5.518 -0.734 9.927 1.00 91.12 68 ASP A N 1
ATOM 534 C CA . ASP A 1 68 ? -4.881 -1.473 11.020 1.00 91.12 68 ASP A CA 1
ATOM 535 C C . ASP A 1 68 ? -3.754 -2.410 10.555 1.00 91.12 68 ASP A C 1
ATOM 537 O O . ASP A 1 68 ? -3.135 -3.076 11.379 1.00 91.12 68 ASP A O 1
ATOM 541 N N . GLY A 1 69 ? -3.505 -2.492 9.244 1.00 91.56 69 GLY A N 1
ATOM 542 C CA . GLY A 1 69 ? -2.496 -3.371 8.662 1.00 91.56 69 GLY A CA 1
ATOM 543 C C . GLY A 1 69 ? -2.838 -4.861 8.721 1.00 91.56 69 GLY A C 1
ATOM 544 O O . GLY A 1 69 ? -1.975 -5.675 8.404 1.00 91.56 69 GLY A O 1
ATOM 545 N N . SER A 1 70 ? -4.063 -5.235 9.107 1.00 93.88 70 SER A N 1
ATOM 546 C CA . SER A 1 70 ? -4.500 -6.637 9.143 1.00 93.88 70 SER A CA 1
ATOM 547 C C . SER A 1 70 ? -4.532 -7.293 7.761 1.00 93.88 70 SER A C 1
ATOM 549 O O . SER A 1 70 ? -4.321 -8.500 7.660 1.00 93.88 70 SER A O 1
ATOM 551 N N . HIS A 1 71 ? -4.770 -6.511 6.704 1.00 92.81 71 HIS A N 1
ATOM 552 C CA . HIS A 1 71 ? -4.778 -6.995 5.330 1.00 92.81 71 HIS A CA 1
ATOM 553 C C . HIS A 1 71 ? -4.002 -6.052 4.415 1.00 92.81 71 HIS A C 1
ATOM 555 O O . HIS A 1 71 ? -4.238 -4.840 4.385 1.00 92.81 71 HIS A O 1
ATOM 561 N N . ASP A 1 72 ? -3.118 -6.631 3.607 1.00 93.88 72 ASP A N 1
ATOM 562 C CA . ASP A 1 72 ? -2.440 -5.946 2.521 1.00 93.88 72 ASP A CA 1
ATOM 563 C C . ASP A 1 72 ? -2.256 -6.870 1.309 1.00 93.88 72 ASP A C 1
ATOM 565 O O . ASP A 1 72 ? -2.129 -8.087 1.429 1.00 93.88 72 ASP A O 1
ATOM 569 N N . GLY A 1 73 ? -2.289 -6.313 0.098 1.00 93.19 73 GLY A N 1
ATOM 570 C CA . GLY A 1 73 ? -2.237 -7.160 -1.092 1.00 93.19 73 GLY A CA 1
ATOM 571 C C . GLY A 1 73 ? -2.237 -6.419 -2.417 1.00 93.19 73 GLY A C 1
ATOM 572 O O . GLY A 1 73 ? -2.581 -5.243 -2.494 1.00 93.19 73 GLY A O 1
ATOM 573 N N . LEU A 1 74 ? -1.832 -7.126 -3.473 1.00 92.69 74 LEU A N 1
ATOM 574 C CA . LEU A 1 74 ? -2.014 -6.669 -4.848 1.00 92.69 74 LEU A CA 1
ATOM 575 C C . LEU A 1 74 ? -3.439 -6.989 -5.291 1.00 92.69 74 LEU A C 1
ATOM 577 O O . LEU A 1 74 ? -3.905 -8.113 -5.121 1.00 92.69 74 LEU A O 1
ATOM 581 N N . VAL A 1 75 ? -4.102 -6.010 -5.894 1.00 91.12 75 VAL A N 1
ATOM 582 C CA . VAL A 1 75 ? -5.423 -6.183 -6.492 1.00 91.12 75 VAL A CA 1
ATOM 583 C C . VAL A 1 75 ? -5.245 -6.240 -8.008 1.00 91.12 75 VAL A C 1
ATOM 585 O O . VAL A 1 75 ? -4.654 -5.321 -8.586 1.00 91.12 75 VAL A O 1
ATOM 588 N N . PRO A 1 76 ? -5.717 -7.297 -8.685 1.00 86.50 76 PRO A N 1
ATOM 589 C CA . PRO A 1 76 ? -5.599 -7.371 -10.130 1.00 86.50 76 PRO A CA 1
ATOM 590 C C . PRO A 1 76 ? -6.474 -6.314 -10.814 1.00 86.50 76 PRO A C 1
ATOM 592 O O . PRO A 1 76 ? -7.655 -6.180 -10.510 1.00 86.50 76 PRO A O 1
ATOM 595 N N . LEU A 1 77 ? -5.899 -5.594 -11.778 1.00 75.50 77 LEU A N 1
ATOM 596 C CA . LEU A 1 77 ? -6.593 -4.548 -12.542 1.00 75.50 77 LEU A CA 1
ATOM 597 C C . LEU A 1 77 ? -7.516 -5.094 -13.653 1.00 75.50 77 LEU A C 1
ATOM 599 O O . LEU A 1 77 ? -8.180 -4.314 -14.322 1.00 75.50 77 LEU A O 1
ATOM 603 N N . HIS A 1 78 ? -7.563 -6.413 -13.872 1.00 70.38 78 HIS A N 1
ATOM 604 C CA . HIS A 1 78 ? -8.199 -7.025 -15.049 1.00 70.38 78 HIS A CA 1
ATOM 605 C C . HIS A 1 78 ? -9.656 -7.491 -14.854 1.00 70.38 78 HIS A C 1
ATOM 607 O O . HIS A 1 78 ? -10.187 -8.168 -15.727 1.00 70.38 78 HIS A O 1
ATOM 613 N N . TRP A 1 79 ? -10.328 -7.142 -13.752 1.00 53.50 79 TRP A N 1
ATOM 614 C CA . TRP A 1 79 ? -11.677 -7.649 -13.435 1.00 53.50 79 TRP A CA 1
ATOM 615 C C . TRP A 1 79 ? -12.843 -6.778 -13.945 1.00 53.50 79 TRP A C 1
ATOM 617 O O . TRP A 1 79 ? -13.868 -6.671 -13.278 1.00 53.50 79 TRP A O 1
ATOM 627 N N . PHE A 1 80 ? -12.713 -6.170 -15.128 1.00 47.41 80 PHE A N 1
ATOM 628 C CA . PHE A 1 80 ? -13.819 -5.471 -15.805 1.00 47.41 80 PHE A CA 1
ATOM 629 C C . PHE A 1 80 ? -13.909 -5.830 -17.298 1.00 47.41 80 PHE A C 1
ATOM 631 O O . PHE A 1 80 ? -13.914 -4.939 -18.144 1.00 47.41 80 PHE A O 1
ATOM 638 N N . ASN A 1 81 ? -13.956 -7.122 -17.633 1.00 38.97 81 ASN A N 1
ATOM 639 C CA . ASN A 1 81 ? -14.347 -7.579 -18.972 1.00 38.97 81 ASN A CA 1
ATOM 640 C C . ASN A 1 81 ? -15.344 -8.731 -18.869 1.00 38.97 81 ASN A C 1
ATOM 642 O O . ASN A 1 81 ? -15.092 -9.626 -18.032 1.00 38.97 81 ASN A O 1
#

InterPro domains:
  IPR011387 Translation initiation factor 2A [PTHR13227] (2-77)
  IPR013979 Translation initiation factor, beta propellor-like domain [PF08662] (22-77)

Solvent-accessible surface area (backbone atoms only — not comparable to full-atom values): 5091 Å² total; per-residue (Å²): 130,70,51,68,55,70,37,64,50,93,52,96,90,44,64,91,53,66,49,17,76,50,75,41,77,76,66,77,46,76,48,80,46,67,46,96,84,68,52,37,35,40,36,43,39,29,19,73,62,68,97,77,82,82,56,100,61,58,54,74,45,41,31,41,36,30,48,74,47,85,47,72,46,81,47,79,89,76,86,84,124